Protein AF-A0A2D4JSX3-F1 (afdb_monomer_lite)

Organism: NCBI:txid1970185

Radius of gyration: 18.92 Å; chains: 1; bounding box: 45×45×46 Å

pLDDT: mean 87.55, std 13.06, range [28.06, 98.62]

Sequence (183 aa):
ILLFSFIPVNLNFLFSYWALQRSNTEGARAL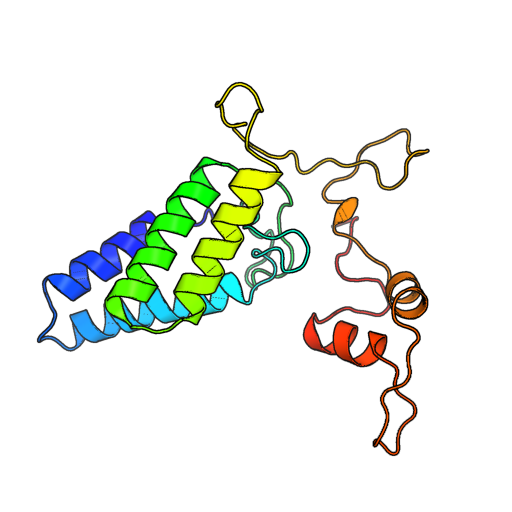QMALHTLKMMAYGGIHDHIAQGFHRYSTDQRWHVPHFEKMLYDQGQLAVVYAKAFQISGDEFFADTAADILLYVSRDLSDNSGGFYSAEDADSYATVQSEKKQEGAFCVWTAEEIRQLLPDPIEGIKEKKIVADVFMHHYGMKEDGNVNPMK

Foldseek 3Di:
DPFPFDDLVQLVVLQVQLVVQVVDPSSVVSLVVSLVVLVQQCLACQADPPLFDGARGAPDPSNQHGQRKHFPVSLVSQLVSLVVNCVVPVDCVSVVNSVRSVVNQVPPQADPVGDGHGIDHQWDALDPPRPGTAGNSVPKDALVVLCVVFVDFDPPDPDTDTPSVVVCVSSVADNRTSDDSPD

InterPro domains:
  IPR008928 Six-hairpin glycosidase superfamily [SSF48208] (12-124)
  IPR024705 Spermatogenesis-associated protein 20 [PTHR42899] (8-182)

Secondary structure (DSSP, 8-state):
-------HHHHHHHHHHHHHSTTSHHHHHHHHHHHHHHHHHHHSTTB-TTT-SB-SEESSTTS-SEE--EEHHHHHHHHHHHHHHHHHH--HHHHHHHHHHHHHHHHHSB-TTS-B-SEE-SEE-SSTT-SS-EETGGG---HHHHHHH---B-TT-SS--BHHHHHHHHTT-BTTBSS-TT-

Structure (mmCIF, N/CA/C/O backbone):
data_AF-A0A2D4JSX3-F1
#
_entry.id   AF-A0A2D4JSX3-F1
#
loop_
_atom_site.group_PDB
_atom_site.id
_atom_site.type_symbol
_atom_site.label_atom_id
_atom_site.label_alt_id
_atom_site.label_comp_id
_atom_site.label_asym_id
_atom_site.label_entity_id
_atom_site.label_seq_id
_atom_site.pdbx_PDB_ins_code
_atom_site.Cartn_x
_atom_site.Cartn_y
_atom_site.Cartn_z
_atom_site.occupancy
_atom_site.B_iso_or_equiv
_atom_site.auth_seq_id
_atom_site.auth_comp_id
_atom_site.auth_asym_id
_atom_site.auth_atom_id
_atom_site.pdbx_PDB_model_num
ATOM 1 N N . ILE A 1 1 ? 12.111 18.569 8.441 1.00 34.69 1 ILE A N 1
ATOM 2 C CA . ILE A 1 1 ? 11.243 17.371 8.425 1.00 34.69 1 ILE A CA 1
ATOM 3 C C . ILE A 1 1 ? 11.330 16.816 7.012 1.00 34.69 1 ILE A C 1
ATOM 5 O O . ILE A 1 1 ? 10.846 17.460 6.092 1.00 34.69 1 ILE A O 1
ATOM 9 N N . LEU A 1 2 ? 12.097 15.742 6.809 1.00 28.06 2 LEU A N 1
ATOM 10 C CA . LEU A 1 2 ? 12.156 15.054 5.516 1.00 28.06 2 LEU A CA 1
ATOM 11 C C . LEU A 1 2 ? 10.850 14.271 5.381 1.00 28.06 2 LEU A C 1
ATOM 13 O O . LEU A 1 2 ? 10.739 13.160 5.886 1.00 28.06 2 LEU A O 1
ATOM 17 N N . LEU A 1 3 ? 9.846 14.912 4.786 1.00 38.94 3 LEU A N 1
ATOM 18 C CA . LEU A 1 3 ? 8.607 14.271 4.369 1.00 38.94 3 LEU A CA 1
ATOM 19 C C . LEU A 1 3 ? 8.987 13.260 3.284 1.00 38.94 3 LEU A C 1
ATOM 21 O O . LEU A 1 3 ? 9.382 13.655 2.186 1.00 38.94 3 LEU A O 1
ATOM 25 N N . PHE A 1 4 ? 8.946 11.966 3.602 1.00 48.31 4 PHE A N 1
ATOM 26 C CA . PHE A 1 4 ? 9.112 10.901 2.615 1.00 48.31 4 PHE A CA 1
ATOM 27 C C . PHE A 1 4 ? 7.860 10.861 1.736 1.00 48.31 4 PHE A C 1
ATOM 29 O O . PHE A 1 4 ? 6.995 10.009 1.896 1.00 48.31 4 PHE A O 1
ATOM 36 N N . SER A 1 5 ? 7.751 11.826 0.824 1.00 52.50 5 SER A N 1
ATOM 37 C CA . SER A 1 5 ? 6.826 11.740 -0.296 1.00 52.50 5 SER A CA 1
ATOM 38 C C . SER A 1 5 ? 7.252 10.534 -1.124 1.00 52.50 5 SER A C 1
ATOM 40 O O . SER A 1 5 ? 8.411 10.431 -1.544 1.00 52.50 5 SER A O 1
ATOM 42 N N . PHE A 1 6 ? 6.334 9.586 -1.301 1.00 62.00 6 PHE A N 1
ATOM 43 C CA . PHE A 1 6 ? 6.519 8.492 -2.239 1.00 62.00 6 PHE A CA 1
ATOM 44 C C . PHE A 1 6 ? 6.848 9.103 -3.583 1.00 62.00 6 PHE A C 1
ATOM 46 O O . PHE A 1 6 ? 6.112 9.953 -4.076 1.00 62.00 6 PHE A O 1
ATOM 53 N N . ILE A 1 7 ? 7.952 8.683 -4.193 1.00 70.56 7 ILE A N 1
ATOM 54 C CA . ILE A 1 7 ? 8.251 9.131 -5.546 1.00 70.56 7 ILE A CA 1
ATOM 55 C C . ILE A 1 7 ? 8.112 7.928 -6.476 1.00 70.56 7 ILE A C 1
ATOM 57 O O . ILE A 1 7 ? 9.120 7.308 -6.829 1.00 70.56 7 ILE A O 1
ATOM 61 N N . PRO A 1 8 ? 6.873 7.585 -6.903 1.00 84.81 8 PRO A N 1
ATOM 62 C CA . PRO A 1 8 ? 6.615 6.639 -7.988 1.00 84.81 8 PRO A CA 1
ATOM 63 C C . PRO A 1 8 ? 7.507 6.872 -9.215 1.00 84.81 8 PRO A C 1
ATOM 65 O O . PRO A 1 8 ? 7.804 5.934 -9.954 1.00 84.81 8 PRO A O 1
ATOM 68 N N . VAL A 1 9 ? 7.993 8.104 -9.424 1.00 88.75 9 VAL A N 1
ATOM 69 C CA . VAL A 1 9 ? 8.974 8.433 -10.468 1.00 88.75 9 VAL A CA 1
ATOM 70 C C . VAL A 1 9 ? 10.272 7.629 -10.343 1.00 88.75 9 VAL A C 1
ATOM 72 O O . VAL A 1 9 ? 10.785 7.155 -11.352 1.00 88.75 9 VAL A O 1
ATOM 75 N N . ASN A 1 10 ? 10.777 7.404 -9.126 1.00 91.81 10 ASN A N 1
ATOM 76 C CA . ASN A 1 10 ? 12.029 6.684 -8.896 1.00 91.81 10 ASN A CA 1
ATOM 77 C C . ASN A 1 10 ? 11.848 5.196 -9.200 1.00 91.81 10 ASN A C 1
ATOM 79 O O . ASN A 1 10 ? 12.713 4.575 -9.810 1.00 91.81 10 ASN A O 1
ATOM 83 N N . LEU A 1 11 ? 10.694 4.630 -8.841 1.00 94.25 11 LEU A N 1
ATOM 84 C CA . LEU A 1 11 ? 10.359 3.237 -9.146 1.00 94.25 11 LEU A CA 1
ATOM 85 C C . LEU A 1 11 ? 10.161 3.035 -10.656 1.00 94.25 11 LEU A C 1
ATOM 87 O O . LEU A 1 11 ? 10.701 2.094 -11.235 1.00 94.25 11 LEU A O 1
ATOM 91 N N . ASN A 1 12 ? 9.483 3.973 -11.325 1.00 94.00 12 ASN A N 1
ATOM 92 C CA . ASN A 1 12 ? 9.387 3.991 -12.787 1.00 94.00 12 ASN A CA 1
ATOM 93 C C . ASN A 1 12 ? 10.757 4.116 -13.465 1.00 94.00 12 ASN A C 1
ATOM 95 O O . ASN A 1 12 ? 10.990 3.476 -14.495 1.00 94.00 12 ASN A O 1
ATOM 99 N N . PHE A 1 13 ? 11.662 4.920 -12.901 1.00 95.06 13 PHE A N 1
ATOM 100 C CA . PHE A 1 13 ? 13.036 5.020 -13.377 1.00 95.06 13 PHE A CA 1
ATOM 101 C C . PHE A 1 13 ? 13.753 3.673 -13.256 1.00 95.06 13 PHE A C 1
ATOM 103 O O . PHE A 1 13 ? 14.340 3.224 -14.236 1.00 95.06 13 PHE A O 1
ATOM 110 N N . LEU A 1 14 ? 13.652 2.986 -12.114 1.00 96.25 14 LEU A N 1
ATOM 111 C CA . LEU A 1 14 ? 14.262 1.666 -11.922 1.00 96.25 14 LEU A CA 1
ATOM 112 C C . LEU A 1 14 ? 13.711 0.622 -12.903 1.00 96.25 14 LEU A C 1
ATOM 114 O O . LEU A 1 14 ? 14.492 -0.133 -13.483 1.00 96.25 14 LEU A O 1
ATOM 118 N N . PHE A 1 15 ? 12.399 0.612 -13.162 1.00 96.88 15 PHE A N 1
ATOM 119 C CA . PHE A 1 15 ? 11.812 -0.265 -14.181 1.00 96.88 15 PHE A CA 1
ATOM 120 C C . PHE A 1 15 ? 12.299 0.068 -15.595 1.00 96.88 15 PHE A C 1
ATOM 122 O O . PHE A 1 15 ? 12.638 -0.836 -16.358 1.00 96.88 15 PHE A O 1
ATOM 129 N N . SER A 1 16 ? 12.388 1.354 -15.939 1.00 96.25 16 SER A N 1
ATOM 130 C CA . SER A 1 16 ? 12.929 1.798 -17.232 1.00 96.25 16 SER A CA 1
ATOM 131 C C . SER A 1 16 ? 14.403 1.417 -17.387 1.00 96.25 16 SER A C 1
ATOM 133 O O . SER A 1 16 ? 14.812 0.907 -18.428 1.00 96.25 16 SER A O 1
ATOM 135 N N . TYR A 1 17 ? 15.198 1.608 -16.333 1.00 96.94 17 TYR A N 1
ATOM 136 C CA . TYR A 1 17 ? 16.610 1.248 -16.304 1.00 96.94 17 TYR A CA 1
ATOM 137 C C . TYR A 1 17 ? 16.804 -0.262 -16.471 1.00 96.94 17 TYR A C 1
ATOM 139 O O . TYR A 1 17 ? 17.588 -0.685 -17.319 1.00 96.94 17 TYR A O 1
ATOM 147 N N . TRP A 1 18 ? 16.037 -1.079 -15.740 1.00 97.31 18 TRP A N 1
ATOM 148 C CA . TRP A 1 18 ? 16.026 -2.530 -15.927 1.00 97.31 18 TRP A CA 1
ATOM 149 C C . TRP A 1 18 ? 15.682 -2.915 -17.369 1.00 97.31 18 TRP A C 1
ATOM 151 O O . TRP A 1 18 ? 16.374 -3.747 -17.952 1.00 97.31 18 TRP A O 1
ATOM 161 N N . ALA A 1 19 ? 14.659 -2.298 -17.968 1.00 95.94 19 ALA A N 1
ATOM 162 C CA . ALA A 1 19 ? 14.241 -2.610 -19.333 1.00 95.94 19 ALA A CA 1
ATOM 163 C C . ALA A 1 19 ? 15.349 -2.342 -20.369 1.00 95.94 19 ALA A C 1
ATOM 165 O O . ALA A 1 19 ? 15.464 -3.094 -21.338 1.00 95.94 19 ALA A O 1
ATOM 166 N N . LEU A 1 20 ? 16.184 -1.320 -20.143 1.00 97.06 20 LEU A N 1
ATOM 167 C CA . LEU A 1 20 ? 17.341 -0.993 -20.985 1.00 97.06 20 LEU A CA 1
ATOM 168 C C . LEU A 1 20 ? 18.579 -1.855 -20.686 1.00 97.06 20 LEU A C 1
ATOM 170 O O . LEU A 1 20 ? 19.405 -2.053 -21.570 1.00 97.06 20 LEU A O 1
ATOM 174 N N . GLN A 1 21 ? 18.719 -2.365 -19.459 1.00 95.94 21 GLN A N 1
ATOM 175 C CA . GLN A 1 21 ? 19.911 -3.077 -18.974 1.00 95.94 21 GLN A CA 1
ATOM 176 C C . GLN A 1 21 ? 19.629 -4.545 -18.615 1.00 95.94 21 GLN A C 1
ATOM 178 O O . GLN A 1 21 ? 20.274 -5.106 -17.730 1.00 95.94 21 GLN A O 1
ATOM 183 N N . ARG A 1 22 ? 18.671 -5.193 -19.294 1.00 91.56 22 ARG A N 1
ATOM 184 C CA . ARG A 1 22 ? 18.167 -6.536 -18.932 1.00 91.56 22 ARG A CA 1
ATOM 185 C C . ARG A 1 22 ? 19.237 -7.623 -18.809 1.00 91.56 22 ARG A C 1
ATOM 187 O O . ARG A 1 22 ? 19.060 -8.546 -18.023 1.00 91.56 22 ARG A O 1
ATOM 194 N N . SER A 1 23 ? 20.315 -7.536 -19.585 1.00 91.94 23 SER A N 1
ATOM 195 C CA . SER A 1 23 ? 21.400 -8.526 -19.600 1.00 91.94 23 SER A CA 1
ATOM 196 C C . SER A 1 23 ? 22.511 -8.251 -18.581 1.00 91.94 23 SER A C 1
ATOM 198 O O . SER A 1 23 ? 23.470 -9.015 -18.515 1.00 91.94 23 SER A O 1
ATOM 200 N N . ASN A 1 24 ? 22.422 -7.158 -17.816 1.00 94.31 24 ASN A N 1
ATOM 201 C CA . ASN A 1 24 ? 23.418 -6.751 -16.828 1.00 94.31 24 ASN A CA 1
ATOM 202 C C . ASN A 1 24 ? 22.906 -7.017 -15.400 1.00 94.31 24 ASN A C 1
ATOM 204 O O . ASN A 1 24 ? 21.722 -6.845 -15.100 1.00 94.31 24 ASN A O 1
ATOM 208 N N . THR A 1 25 ? 23.819 -7.382 -14.499 1.00 95.88 25 THR A N 1
ATOM 209 C CA . THR A 1 25 ? 23.567 -7.526 -13.061 1.00 95.88 25 THR A CA 1
ATOM 210 C C . THR A 1 25 ? 22.982 -6.259 -12.443 1.00 95.88 25 THR A C 1
ATOM 212 O O . THR A 1 25 ? 22.104 -6.354 -11.588 1.00 95.88 25 THR A O 1
ATOM 215 N N . GLU A 1 26 ? 23.387 -5.075 -12.910 1.00 96.25 26 GLU A N 1
ATOM 216 C CA . GLU A 1 26 ? 22.832 -3.804 -12.422 1.00 96.25 26 GLU A CA 1
ATOM 217 C C . GLU A 1 26 ? 21.356 -3.625 -12.802 1.00 96.25 26 GLU A C 1
ATOM 219 O O . GLU A 1 26 ? 20.558 -3.156 -11.992 1.00 96.25 26 GLU A O 1
ATOM 224 N N . GLY A 1 27 ? 20.959 -4.058 -14.004 1.00 97.12 27 GLY A N 1
ATOM 225 C CA . GLY A 1 27 ? 19.555 -4.054 -14.412 1.00 97.12 27 GLY A CA 1
ATOM 226 C C . GLY A 1 27 ? 18.720 -4.985 -13.534 1.00 97.12 27 GLY A C 1
ATOM 227 O O . GLY A 1 27 ? 17.671 -4.585 -13.027 1.00 97.12 27 GLY A O 1
ATOM 228 N N . ALA A 1 28 ? 19.204 -6.208 -13.293 1.00 96.44 28 ALA A N 1
ATOM 229 C CA . ALA A 1 28 ? 18.545 -7.161 -12.398 1.00 96.44 28 ALA A CA 1
ATOM 230 C C . ALA A 1 28 ? 18.407 -6.615 -10.964 1.00 96.44 28 ALA A C 1
ATOM 232 O O . ALA A 1 28 ? 17.347 -6.746 -10.348 1.00 96.44 28 ALA A O 1
ATOM 233 N N . ARG A 1 29 ? 19.444 -5.938 -10.456 1.00 97.38 29 ARG A N 1
ATOM 234 C CA . ARG A 1 29 ? 19.423 -5.284 -9.142 1.00 97.38 29 ARG A CA 1
ATOM 235 C C . ARG A 1 29 ? 18.391 -4.158 -9.075 1.00 97.38 29 ARG A C 1
ATOM 237 O O . ARG A 1 29 ? 17.651 -4.083 -8.098 1.00 97.38 29 ARG A O 1
ATOM 244 N N . ALA A 1 30 ? 18.295 -3.321 -10.108 1.00 97.12 30 ALA A N 1
ATOM 245 C CA . ALA A 1 30 ? 17.301 -2.250 -10.171 1.00 97.12 30 ALA A CA 1
ATOM 246 C C . ALA A 1 30 ? 15.864 -2.792 -10.116 1.00 97.12 30 ALA A C 1
ATOM 248 O O . ALA A 1 30 ? 15.035 -2.260 -9.376 1.00 97.12 30 ALA A O 1
ATOM 249 N N . LEU A 1 31 ? 15.585 -3.887 -10.836 1.00 97.38 31 LEU A N 1
ATOM 250 C CA . LEU A 1 31 ? 14.287 -4.557 -10.763 1.00 97.38 31 LEU A CA 1
ATOM 251 C C . LEU A 1 31 ? 14.001 -5.074 -9.351 1.00 97.38 31 LEU A C 1
ATOM 253 O O . LEU A 1 31 ? 12.930 -4.811 -8.808 1.00 97.38 31 LEU A O 1
ATOM 257 N N . GLN A 1 32 ? 14.960 -5.778 -8.744 1.00 97.56 32 GLN A N 1
ATOM 258 C CA . GLN A 1 32 ? 14.809 -6.306 -7.390 1.00 97.56 32 GLN A CA 1
ATOM 259 C C . GLN A 1 32 ? 14.514 -5.185 -6.384 1.00 97.56 32 GLN A C 1
ATOM 261 O O . GLN A 1 32 ? 13.614 -5.330 -5.561 1.00 97.56 32 GLN A O 1
ATOM 266 N N . MET A 1 33 ? 15.239 -4.065 -6.468 1.00 96.56 33 MET A N 1
ATOM 267 C CA . MET A 1 33 ? 15.015 -2.900 -5.612 1.00 96.56 33 MET A CA 1
ATOM 268 C C . MET A 1 33 ? 13.588 -2.369 -5.767 1.00 96.56 33 MET A C 1
ATOM 270 O O . MET A 1 33 ? 12.897 -2.210 -4.767 1.00 96.56 33 MET A O 1
ATOM 274 N N . ALA A 1 34 ? 13.123 -2.160 -7.002 1.00 96.69 34 ALA A N 1
ATOM 275 C CA . ALA A 1 34 ? 11.784 -1.637 -7.253 1.00 96.69 34 ALA A CA 1
ATOM 276 C C . ALA A 1 34 ? 10.678 -2.569 -6.728 1.00 96.69 34 ALA A C 1
ATOM 278 O O . ALA A 1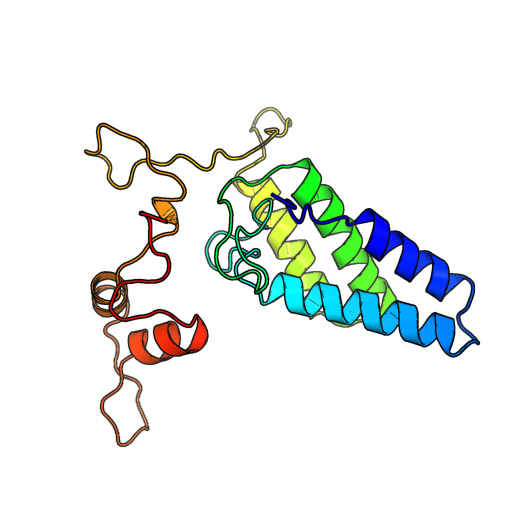 34 ? 9.785 -2.120 -6.011 1.00 96.69 34 ALA A O 1
ATOM 279 N N . LEU A 1 35 ? 10.760 -3.870 -7.032 1.00 97.56 35 LEU A N 1
ATOM 280 C CA . LEU A 1 35 ? 9.770 -4.855 -6.585 1.00 97.56 35 LEU A CA 1
ATOM 281 C C . LEU A 1 35 ? 9.773 -5.018 -5.061 1.00 97.56 35 LEU A C 1
ATOM 283 O O . LEU A 1 35 ? 8.710 -5.089 -4.447 1.00 97.56 35 LEU A O 1
ATOM 287 N N . HIS A 1 36 ? 10.955 -5.059 -4.441 1.00 96.31 36 HIS A N 1
ATOM 288 C CA . HIS A 1 36 ? 11.072 -5.158 -2.990 1.00 96.31 36 HIS A CA 1
ATOM 289 C C . HIS A 1 36 ? 10.483 -3.926 -2.302 1.00 96.31 36 HIS A C 1
ATOM 291 O O . HIS A 1 36 ? 9.681 -4.073 -1.385 1.00 96.31 36 HIS A O 1
ATOM 297 N N . THR A 1 37 ? 10.823 -2.722 -2.770 1.00 94.75 37 THR A N 1
ATOM 298 C CA . THR A 1 37 ? 10.277 -1.482 -2.213 1.00 94.75 37 THR A CA 1
ATOM 299 C C . THR A 1 37 ? 8.756 -1.441 -2.322 1.00 94.75 37 THR A C 1
ATOM 301 O O . THR A 1 37 ? 8.112 -1.134 -1.326 1.00 94.75 37 THR A O 1
ATOM 304 N N . LEU A 1 38 ? 8.173 -1.822 -3.464 1.00 95.75 38 LEU A N 1
ATOM 305 C CA . LEU A 1 38 ? 6.714 -1.892 -3.613 1.00 95.75 38 LEU A CA 1
ATOM 306 C C . LEU A 1 38 ? 6.072 -2.878 -2.634 1.00 95.75 38 LEU A C 1
ATOM 308 O O . LEU A 1 38 ? 5.103 -2.529 -1.973 1.00 95.75 38 LEU A O 1
ATOM 312 N N . LYS A 1 39 ? 6.641 -4.077 -2.460 1.00 96.00 39 LYS A N 1
ATOM 313 C CA . LYS A 1 39 ? 6.134 -5.028 -1.457 1.00 96.00 39 LYS A CA 1
ATOM 314 C C . LYS A 1 39 ? 6.179 -4.447 -0.048 1.00 96.00 39 LYS A C 1
ATOM 316 O O . LYS A 1 39 ? 5.192 -4.510 0.672 1.00 96.00 39 LYS A O 1
ATOM 321 N N . MET A 1 40 ? 7.303 -3.844 0.335 1.00 91.88 40 MET A N 1
ATOM 322 C CA . MET A 1 40 ? 7.441 -3.257 1.670 1.00 91.88 40 MET A CA 1
ATOM 323 C C . MET A 1 40 ? 6.527 -2.049 1.881 1.00 91.88 40 MET A C 1
ATOM 325 O O . MET A 1 40 ? 6.074 -1.829 2.998 1.00 91.88 40 MET A O 1
ATOM 329 N N . MET A 1 41 ? 6.230 -1.291 0.824 1.00 91.19 41 MET A N 1
ATOM 330 C CA . MET A 1 41 ? 5.245 -0.214 0.870 1.00 91.19 41 MET A CA 1
ATOM 331 C C . MET A 1 41 ? 3.833 -0.757 1.109 1.00 91.19 41 MET A C 1
ATOM 333 O O . MET A 1 41 ? 3.164 -0.296 2.025 1.00 91.19 41 MET A O 1
ATOM 337 N N . ALA A 1 42 ? 3.403 -1.752 0.329 1.00 93.19 42 ALA A N 1
ATOM 338 C CA . ALA A 1 42 ? 2.086 -2.376 0.465 1.00 93.19 42 ALA A CA 1
ATOM 339 C C . ALA A 1 42 ? 1.894 -3.112 1.803 1.00 93.19 42 ALA A C 1
ATOM 341 O O . ALA A 1 42 ? 0.783 -3.167 2.314 1.00 93.19 42 ALA A O 1
ATOM 342 N N . TYR A 1 43 ? 2.961 -3.653 2.400 1.00 89.75 43 TYR A N 1
ATOM 343 C CA . TYR A 1 43 ? 2.908 -4.252 3.741 1.00 89.75 43 TYR A CA 1
ATOM 344 C C . TYR A 1 43 ? 3.011 -3.233 4.886 1.00 89.75 43 TYR A C 1
ATOM 346 O O . TYR A 1 43 ? 2.754 -3.585 6.035 1.00 89.75 43 TYR A O 1
ATOM 354 N N . GLY A 1 44 ? 3.423 -1.996 4.605 1.00 84.94 44 GLY A N 1
ATOM 355 C CA . GLY A 1 44 ? 3.575 -0.946 5.611 1.00 84.94 44 GLY A CA 1
ATOM 356 C C . GLY A 1 44 ? 2.242 -0.324 6.030 1.00 84.94 44 GLY A C 1
ATOM 357 O O . GLY A 1 44 ? 1.215 -0.533 5.391 1.00 84.94 44 GLY A O 1
ATOM 358 N N . GLY A 1 45 ? 2.271 0.504 7.076 1.00 81.25 45 GLY A N 1
ATOM 359 C CA . GLY A 1 45 ? 1.111 1.266 7.570 1.00 81.25 45 GLY A CA 1
ATOM 360 C C . GLY A 1 45 ? 0.723 2.460 6.693 1.00 81.25 45 GLY A C 1
ATOM 361 O O . GLY A 1 45 ? -0.217 3.181 6.995 1.00 81.25 45 GLY A O 1
ATOM 362 N N . ILE A 1 46 ? 1.451 2.685 5.601 1.00 85.81 46 ILE A N 1
ATOM 363 C CA . ILE A 1 46 ? 1.102 3.672 4.573 1.00 85.81 46 ILE A CA 1
ATOM 364 C C . ILE A 1 46 ? 0.022 3.144 3.629 1.00 85.81 46 ILE A C 1
ATOM 366 O O . ILE A 1 46 ? -0.650 3.943 2.991 1.00 85.81 46 ILE A O 1
ATOM 370 N N . HIS A 1 47 ? -0.111 1.822 3.520 1.00 91.44 47 HIS A N 1
ATOM 371 C CA . HIS A 1 47 ? -1.211 1.169 2.837 1.00 91.44 47 HIS A CA 1
ATOM 372 C C . HIS A 1 47 ? -2.314 0.968 3.866 1.00 91.44 47 HIS A C 1
ATOM 374 O O . HIS A 1 47 ? -2.078 0.404 4.936 1.00 91.44 47 HIS A O 1
ATOM 380 N N . ASP A 1 48 ? -3.503 1.461 3.565 1.00 91.06 48 ASP A N 1
ATOM 381 C CA . ASP A 1 48 ? -4.649 1.283 4.432 1.00 91.06 48 ASP A CA 1
ATOM 382 C C . ASP A 1 48 ? -5.242 -0.107 4.195 1.00 91.06 48 ASP A C 1
ATOM 384 O O . ASP A 1 48 ? -5.996 -0.335 3.256 1.00 91.06 48 ASP A O 1
ATOM 388 N N . HIS A 1 49 ? -4.895 -1.059 5.057 1.00 88.69 49 HIS A N 1
ATOM 389 C CA . HIS A 1 49 ? -5.321 -2.456 4.918 1.00 88.69 49 HIS A CA 1
ATOM 390 C C . HIS A 1 49 ? -6.821 -2.673 5.164 1.00 88.69 49 HIS A C 1
ATOM 392 O O . HIS A 1 49 ? -7.310 -3.778 4.937 1.00 88.69 49 HIS A O 1
ATOM 398 N N . ILE A 1 50 ? -7.541 -1.660 5.660 1.00 87.94 50 ILE A N 1
ATOM 399 C CA . ILE A 1 50 ? -8.969 -1.755 5.983 1.00 87.94 50 ILE A CA 1
ATOM 400 C C . ILE A 1 50 ? -9.793 -0.983 4.955 1.00 87.94 50 ILE A C 1
ATOM 402 O O . ILE A 1 50 ? -10.674 -1.559 4.316 1.00 87.94 50 ILE A O 1
ATOM 406 N N . ALA A 1 51 ? -9.515 0.311 4.791 1.00 89.50 51 ALA A N 1
ATOM 407 C CA . ALA A 1 51 ? -10.246 1.178 3.874 1.00 89.50 51 ALA A CA 1
ATOM 408 C C . ALA A 1 51 ? -9.539 1.370 2.525 1.00 89.50 51 ALA A C 1
ATOM 410 O O . ALA A 1 51 ? -10.060 2.095 1.682 1.00 89.50 51 ALA A O 1
ATOM 411 N N . GLN A 1 52 ? -8.443 0.657 2.261 1.00 94.88 52 GLN A N 1
ATOM 412 C CA . GLN A 1 52 ? -7.776 0.579 0.957 1.00 94.88 52 GLN A CA 1
ATOM 413 C C . GLN A 1 52 ? -7.079 1.877 0.533 1.00 94.88 52 GLN A C 1
ATOM 415 O O . GLN A 1 52 ? -7.327 2.975 1.047 1.00 94.88 52 GLN A O 1
ATOM 420 N N . GLY A 1 53 ? -6.184 1.759 -0.443 1.00 94.62 53 GLY A N 1
ATOM 421 C CA . GLY A 1 53 ? -5.393 2.878 -0.934 1.00 94.62 53 GLY A CA 1
ATOM 422 C C . GLY A 1 53 ? -4.240 3.279 -0.009 1.00 94.62 53 GLY A C 1
ATOM 423 O O . GLY A 1 53 ? -3.953 2.623 0.988 1.00 94.62 53 GLY A O 1
ATOM 424 N N . PHE A 1 54 ? -3.522 4.346 -0.371 1.00 93.38 54 PHE A N 1
ATOM 425 C CA . PHE A 1 54 ? -2.296 4.749 0.311 1.00 93.38 54 PHE A CA 1
ATOM 426 C C . PHE A 1 54 ? -2.422 6.148 0.909 1.00 93.38 54 PHE A C 1
ATOM 428 O O . PHE A 1 54 ? -2.875 7.094 0.265 1.00 93.38 54 PHE A O 1
ATOM 435 N N . HIS A 1 55 ? -1.954 6.275 2.144 1.00 90.50 55 HIS A N 1
ATOM 436 C CA . HIS A 1 55 ? -1.719 7.549 2.801 1.00 90.50 55 HIS A CA 1
ATOM 437 C C . HIS A 1 55 ? -0.515 8.267 2.187 1.00 90.50 55 HIS A C 1
ATOM 439 O O . HIS A 1 55 ? 0.411 7.645 1.662 1.00 90.50 55 HIS A O 1
ATOM 445 N N . ARG A 1 56 ? -0.508 9.598 2.276 1.00 82.25 56 ARG A N 1
ATOM 446 C CA . ARG A 1 56 ? 0.427 10.465 1.545 1.00 82.25 56 ARG A CA 1
ATOM 447 C C . ARG A 1 56 ? 1.895 10.278 1.929 1.00 82.25 56 ARG A C 1
ATOM 449 O O . ARG A 1 56 ? 2.781 10.374 1.081 1.00 82.25 56 ARG A O 1
ATOM 456 N N . TYR A 1 57 ? 2.170 10.076 3.212 1.00 74.38 57 TYR A N 1
ATOM 457 C CA . TYR A 1 57 ? 3.507 9.808 3.742 1.00 74.38 57 TYR A CA 1
ATOM 458 C C . TYR A 1 57 ? 3.397 9.193 5.135 1.00 74.38 57 TYR A C 1
ATOM 460 O O . TYR A 1 57 ? 2.333 9.207 5.747 1.00 74.38 57 TYR A O 1
ATOM 468 N N . SER A 1 58 ? 4.506 8.672 5.655 1.00 69.62 58 SER A N 1
ATOM 469 C CA . SER A 1 58 ? 4.611 8.300 7.065 1.00 69.62 58 SER A CA 1
ATOM 470 C C . SER A 1 58 ? 5.408 9.332 7.846 1.00 69.62 58 SER A C 1
ATOM 472 O O . SER A 1 58 ? 6.373 9.910 7.336 1.00 69.62 58 SER A O 1
ATOM 474 N N . THR A 1 59 ? 5.003 9.551 9.092 1.00 68.31 59 THR A N 1
ATOM 475 C CA . THR A 1 59 ? 5.708 10.403 10.050 1.00 68.31 59 THR A CA 1
ATOM 476 C C . THR A 1 59 ? 6.935 9.704 10.651 1.00 68.31 59 THR A C 1
ATOM 478 O O . THR A 1 59 ? 7.772 10.366 11.270 1.00 68.31 59 THR A O 1
ATOM 481 N N . ASP A 1 60 ? 7.109 8.394 10.414 1.00 66.88 60 ASP A N 1
ATOM 482 C CA . ASP A 1 60 ? 8.253 7.611 10.874 1.00 66.88 60 ASP A CA 1
ATOM 483 C C . ASP A 1 60 ? 9.008 6.872 9.749 1.00 66.88 60 ASP A C 1
ATOM 485 O O . ASP A 1 60 ? 8.555 6.707 8.617 1.00 66.88 60 ASP A O 1
ATOM 489 N N . GLN A 1 61 ? 10.228 6.430 10.073 1.00 61.16 61 GLN A N 1
ATOM 490 C CA . GLN A 1 61 ? 11.128 5.748 9.133 1.00 61.16 61 GLN A CA 1
ATOM 491 C C . GLN A 1 61 ? 10.751 4.284 8.863 1.00 61.16 61 GLN A C 1
ATOM 493 O O . GLN A 1 61 ? 11.343 3.657 7.988 1.00 61.16 61 GLN A O 1
ATOM 498 N N . ARG A 1 62 ? 9.830 3.716 9.647 1.00 63.53 62 ARG A N 1
ATOM 499 C CA . ARG A 1 62 ? 9.351 2.335 9.515 1.00 63.53 62 ARG A CA 1
ATOM 500 C C . ARG A 1 62 ? 8.060 2.252 8.703 1.00 63.53 62 ARG A C 1
ATOM 502 O O . ARG A 1 62 ? 7.557 1.148 8.522 1.00 63.53 62 ARG A O 1
ATOM 509 N N . TRP A 1 63 ? 7.547 3.390 8.231 1.00 60.66 63 TRP A N 1
ATOM 510 C CA . TRP A 1 63 ? 6.260 3.505 7.554 1.00 60.66 63 TRP A CA 1
ATOM 511 C C . TRP A 1 63 ? 5.098 2.984 8.397 1.00 60.66 63 TRP A C 1
ATOM 513 O O . TRP A 1 63 ? 4.160 2.409 7.853 1.00 60.66 63 TRP A O 1
ATOM 523 N N . HIS A 1 64 ? 5.185 3.128 9.721 1.00 63.31 64 HIS A N 1
ATOM 524 C CA . HIS A 1 64 ? 4.198 2.564 10.637 1.00 63.31 64 HIS A CA 1
ATOM 525 C C . HIS A 1 64 ? 3.067 3.551 10.934 1.00 63.31 64 HIS A C 1
ATOM 527 O O . HIS A 1 64 ? 1.907 3.165 10.859 1.00 63.31 64 HIS A O 1
ATOM 533 N N . VAL A 1 65 ? 3.386 4.818 11.211 1.00 69.25 65 VAL A N 1
ATOM 534 C CA . VAL A 1 65 ? 2.382 5.866 11.438 1.00 69.25 65 VAL A CA 1
ATOM 535 C C . VAL A 1 65 ? 2.224 6.720 10.175 1.00 69.25 65 VAL A C 1
ATOM 537 O O . VAL A 1 65 ? 3.157 7.453 9.825 1.00 69.25 65 VAL A O 1
ATOM 540 N N . PRO A 1 66 ? 1.106 6.624 9.439 1.00 72.44 66 PRO A N 1
ATOM 541 C CA . PRO A 1 66 ? 0.843 7.490 8.297 1.00 72.44 66 PRO A CA 1
ATOM 542 C C . PRO A 1 66 ? 0.399 8.892 8.738 1.00 72.44 66 PRO A C 1
ATOM 544 O O . PRO A 1 66 ? -0.150 9.075 9.819 1.00 72.44 66 PRO A O 1
ATOM 547 N N . HIS A 1 67 ? 0.602 9.878 7.867 1.00 74.50 67 HIS A N 1
ATOM 548 C CA . HIS A 1 67 ? -0.228 11.079 7.841 1.00 74.50 67 HIS A CA 1
ATOM 549 C C . HIS A 1 67 ? -1.473 10.741 7.024 1.00 74.50 67 HIS A C 1
ATOM 551 O O . HIS A 1 67 ? -1.352 10.428 5.839 1.00 74.50 67 HIS A O 1
ATOM 557 N N . PHE A 1 68 ? -2.645 10.756 7.657 1.00 82.00 68 PHE A N 1
ATOM 558 C CA . PHE A 1 68 ? -3.817 10.021 7.164 1.00 82.00 68 PHE A CA 1
ATOM 559 C C . PHE A 1 68 ? -4.456 10.579 5.883 1.00 82.00 68 PHE A C 1
ATOM 561 O O . PHE A 1 68 ? -5.266 9.888 5.272 1.00 82.00 68 PHE A O 1
ATOM 568 N N . GLU A 1 69 ? -4.038 11.763 5.427 1.00 85.12 69 GLU A N 1
ATOM 569 C CA . GLU A 1 69 ? -4.418 12.339 4.129 1.00 85.12 69 GLU A CA 1
ATOM 570 C C . GLU A 1 69 ? -4.114 11.369 2.973 1.00 85.12 69 GLU A C 1
ATOM 572 O O . GLU A 1 69 ? -3.019 10.798 2.896 1.00 85.12 69 GLU A O 1
ATOM 577 N N . LYS A 1 70 ? -5.053 11.232 2.033 1.00 91.38 70 LYS A N 1
ATOM 578 C CA . LYS A 1 70 ? -4.880 10.444 0.802 1.00 91.38 70 LYS A CA 1
ATOM 579 C C . LYS A 1 70 ? -5.096 11.342 -0.411 1.00 91.38 70 LYS A C 1
ATOM 581 O O . LYS A 1 70 ? -6.133 11.981 -0.546 1.00 91.38 70 LYS A O 1
ATOM 586 N N . MET A 1 71 ? -4.121 11.398 -1.316 1.00 93.00 71 MET A N 1
ATOM 587 C CA . MET A 1 71 ? -4.157 12.304 -2.472 1.00 93.00 71 MET A CA 1
ATOM 588 C C . MET A 1 71 ? -4.411 11.537 -3.768 1.00 93.00 71 MET A C 1
ATOM 590 O O . MET A 1 71 ? -3.724 10.555 -4.055 1.00 93.00 71 MET A O 1
ATOM 594 N N . LEU A 1 72 ? -5.314 12.031 -4.624 1.00 94.56 72 LEU A N 1
ATOM 595 C CA . LEU A 1 72 ? -5.654 11.370 -5.892 1.00 94.56 72 LEU A CA 1
ATOM 596 C C . LEU A 1 72 ? -4.425 11.134 -6.782 1.00 94.56 72 LEU A C 1
ATOM 598 O O . LEU A 1 72 ? -4.300 10.087 -7.418 1.00 94.56 72 LEU A O 1
ATOM 602 N N . TYR A 1 73 ? -3.506 12.101 -6.843 1.00 92.75 73 TYR A N 1
ATOM 603 C CA . TYR A 1 73 ? -2.320 11.983 -7.691 1.00 92.75 73 TYR A CA 1
ATOM 604 C C . TYR A 1 73 ? -1.343 10.910 -7.186 1.00 92.75 73 TYR A C 1
ATOM 606 O O . TYR A 1 73 ? -0.624 10.328 -8.001 1.00 92.75 73 TYR A O 1
ATOM 614 N N . ASP A 1 74 ? -1.303 10.646 -5.876 1.00 93.06 74 ASP A N 1
ATOM 615 C CA . ASP A 1 74 ? -0.483 9.580 -5.297 1.00 93.06 74 ASP A CA 1
ATOM 616 C C . ASP A 1 74 ? -1.095 8.225 -5.654 1.00 93.06 74 ASP A C 1
ATOM 618 O O . ASP A 1 74 ? -0.413 7.374 -6.230 1.00 93.06 74 ASP A O 1
ATOM 622 N N . GLN A 1 75 ? -2.410 8.083 -5.459 1.00 95.75 75 GLN A N 1
ATOM 623 C CA . GLN A 1 75 ? -3.165 6.893 -5.851 1.00 95.75 75 GLN A CA 1
ATOM 624 C C . GLN A 1 75 ? -2.983 6.563 -7.338 1.00 95.75 75 GLN A C 1
ATOM 626 O O . GLN A 1 75 ? -2.588 5.452 -7.692 1.00 95.75 75 GLN A O 1
ATOM 631 N N . GLY A 1 76 ? -3.197 7.537 -8.226 1.00 95.38 76 GLY A N 1
ATOM 632 C CA . GLY A 1 76 ? -3.069 7.331 -9.670 1.00 95.38 76 GLY A CA 1
ATOM 633 C C . GLY A 1 76 ? -1.658 6.912 -10.092 1.00 95.38 76 GLY A C 1
ATOM 634 O O . GLY A 1 76 ? -1.490 5.998 -10.903 1.00 95.38 76 GLY A O 1
ATOM 635 N N . GLN A 1 77 ? -0.621 7.533 -9.524 1.00 95.25 77 GLN A N 1
ATOM 636 C CA . GLN A 1 77 ? 0.763 7.174 -9.840 1.00 95.25 77 GLN A CA 1
ATOM 637 C C . GLN A 1 77 ? 1.158 5.798 -9.287 1.00 95.25 77 GLN A C 1
ATOM 639 O O . GLN A 1 77 ? 1.878 5.057 -9.964 1.00 95.25 77 GLN A O 1
ATOM 644 N N . LEU A 1 78 ? 0.688 5.441 -8.088 1.00 96.06 78 LEU A N 1
ATOM 645 C CA . LEU A 1 78 ? 0.934 4.131 -7.488 1.00 96.06 78 LEU A CA 1
ATOM 646 C C . LEU A 1 78 ? 0.233 3.023 -8.273 1.00 96.06 78 LEU A C 1
ATOM 648 O O . LEU A 1 78 ? 0.898 2.050 -8.622 1.00 96.06 78 LEU A O 1
ATOM 652 N N . ALA A 1 79 ? -1.039 3.196 -8.648 1.00 97.25 79 ALA A N 1
ATOM 653 C CA . ALA A 1 79 ? -1.773 2.215 -9.453 1.00 97.25 79 ALA A CA 1
ATOM 654 C C . ALA A 1 79 ? -1.009 1.848 -10.736 1.00 97.25 79 ALA A C 1
ATOM 656 O O . ALA A 1 79 ? -0.839 0.673 -11.059 1.00 97.25 79 ALA A O 1
ATOM 657 N N . VAL A 1 80 ? -0.461 2.851 -11.433 1.00 97.06 80 VAL A N 1
ATOM 658 C CA . VAL A 1 80 ? 0.347 2.642 -12.645 1.00 97.06 80 VAL A CA 1
ATOM 659 C C . VAL A 1 80 ? 1.632 1.862 -12.353 1.00 97.06 80 VAL A C 1
ATOM 661 O O . VAL A 1 80 ? 2.017 0.988 -13.132 1.00 97.06 80 VAL A O 1
ATOM 664 N N . VAL A 1 81 ? 2.329 2.175 -11.260 1.00 97.25 81 VAL A N 1
ATOM 665 C CA . VAL A 1 81 ? 3.584 1.500 -10.893 1.00 97.25 81 VAL A CA 1
ATOM 666 C C . VAL A 1 81 ? 3.343 0.056 -10.451 1.00 97.25 81 VAL A C 1
ATOM 668 O O . VAL A 1 81 ? 4.098 -0.823 -10.868 1.00 97.25 81 VAL A O 1
ATOM 671 N N . TYR A 1 82 ? 2.291 -0.211 -9.675 1.00 98.31 82 TYR A N 1
ATOM 672 C CA . TYR A 1 82 ? 1.902 -1.567 -9.280 1.00 98.31 82 TYR A CA 1
ATOM 673 C C . TYR A 1 82 ? 1.453 -2.400 -10.488 1.00 98.31 82 TYR A C 1
ATOM 675 O O . TYR A 1 82 ? 1.935 -3.517 -10.673 1.00 98.31 82 TYR A O 1
ATOM 683 N N . ALA A 1 83 ? 0.657 -1.829 -11.398 1.00 98.25 83 ALA A N 1
ATOM 684 C CA . ALA A 1 83 ? 0.284 -2.504 -12.642 1.00 98.25 83 ALA A CA 1
ATOM 685 C C . ALA A 1 83 ? 1.513 -2.866 -13.499 1.00 98.25 83 ALA A C 1
ATOM 687 O O . ALA A 1 83 ? 1.605 -3.974 -14.029 1.00 98.25 83 ALA A O 1
ATOM 688 N N . LYS A 1 84 ? 2.507 -1.972 -13.593 1.00 97.81 84 LYS A N 1
ATOM 689 C CA . LYS A 1 84 ? 3.788 -2.272 -14.258 1.00 97.81 84 LYS A CA 1
ATOM 690 C C . LYS A 1 84 ? 4.563 -3.380 -13.550 1.00 97.81 84 LYS A C 1
ATOM 692 O O . LYS A 1 84 ? 5.124 -4.245 -14.219 1.00 97.81 84 LYS A O 1
ATOM 697 N N . ALA A 1 85 ? 4.607 -3.367 -12.218 1.00 98.25 85 ALA A N 1
ATOM 698 C CA . ALA A 1 85 ? 5.272 -4.405 -11.438 1.00 98.25 85 ALA A CA 1
ATOM 699 C C . ALA A 1 85 ? 4.658 -5.785 -11.713 1.00 98.25 85 ALA A C 1
ATOM 701 O O . ALA A 1 85 ? 5.402 -6.740 -11.945 1.00 98.25 85 ALA A O 1
ATOM 702 N N . PHE A 1 86 ? 3.327 -5.871 -11.795 1.00 98.62 86 PHE A N 1
ATOM 703 C CA . PHE A 1 86 ? 2.625 -7.081 -12.220 1.00 98.62 86 PHE A CA 1
ATOM 704 C C . PHE A 1 86 ? 3.015 -7.497 -13.642 1.00 98.62 86 PHE A C 1
ATOM 706 O O . PHE A 1 86 ? 3.486 -8.611 -13.842 1.00 98.62 86 PHE A O 1
ATOM 713 N N . GLN A 1 87 ? 2.926 -6.591 -14.622 1.00 98.25 87 GLN A N 1
ATOM 714 C CA . GLN A 1 87 ? 3.287 -6.891 -16.017 1.00 98.25 87 GLN A CA 1
ATOM 715 C C . GLN A 1 87 ? 4.725 -7.408 -16.179 1.00 98.25 87 GLN A C 1
ATOM 717 O O . GLN A 1 87 ? 5.004 -8.197 -17.079 1.00 98.25 87 GLN A O 1
ATOM 722 N N . ILE A 1 88 ? 5.647 -6.939 -15.337 1.00 97.06 88 ILE A N 1
ATOM 723 C CA . ILE A 1 88 ? 7.059 -7.326 -15.376 1.00 97.06 88 ILE A CA 1
ATOM 724 C C . ILE A 1 88 ? 7.306 -8.665 -14.674 1.00 97.06 88 ILE A C 1
ATOM 726 O O . ILE A 1 88 ? 8.091 -9.472 -15.172 1.00 97.06 88 ILE A O 1
ATOM 730 N N . SER A 1 89 ? 6.706 -8.869 -13.502 1.00 97.50 89 SER A N 1
ATOM 731 C CA . SER A 1 89 ? 7.031 -9.993 -12.614 1.00 97.50 89 SER A CA 1
ATOM 732 C C . SER A 1 89 ? 6.082 -11.185 -12.735 1.00 97.50 89 SER A C 1
ATOM 734 O O . SER A 1 89 ? 6.483 -12.298 -12.405 1.00 97.50 89 SER A O 1
ATOM 736 N N . GLY A 1 90 ? 4.847 -10.962 -13.189 1.00 98.25 90 GLY A N 1
ATOM 737 C CA . GLY A 1 90 ? 3.756 -11.938 -13.148 1.00 98.25 90 GLY A CA 1
ATOM 738 C C . GLY A 1 90 ? 3.234 -12.243 -11.738 1.00 98.25 90 GLY A C 1
ATOM 739 O O . GLY A 1 90 ? 2.482 -13.196 -11.574 1.00 98.25 90 GLY A O 1
ATOM 740 N N . ASP A 1 91 ? 3.651 -11.487 -10.719 1.00 98.44 91 ASP A N 1
ATOM 741 C CA . ASP A 1 91 ? 3.239 -11.699 -9.329 1.00 98.44 91 ASP A CA 1
ATOM 742 C C . ASP A 1 91 ? 1.908 -10.984 -9.050 1.00 98.44 91 ASP A C 1
ATOM 744 O O . ASP A 1 91 ? 1.858 -9.749 -9.003 1.00 98.44 91 ASP A O 1
ATOM 748 N N . GLU A 1 92 ? 0.842 -11.772 -8.875 1.00 98.56 92 GLU A N 1
ATOM 749 C CA . GLU A 1 92 ? -0.536 -11.305 -8.648 1.00 98.56 92 GLU A CA 1
ATOM 750 C C . GLU A 1 92 ? -0.657 -10.344 -7.462 1.00 98.56 92 GLU A C 1
ATOM 752 O O . GLU A 1 92 ? -1.491 -9.447 -7.498 1.00 98.56 92 GLU A O 1
ATOM 757 N N . PHE A 1 93 ? 0.248 -10.412 -6.478 1.00 98.44 93 PHE A N 1
ATOM 758 C CA . PHE A 1 93 ? 0.292 -9.452 -5.372 1.00 98.44 93 PHE A CA 1
ATOM 759 C C . PHE A 1 93 ? 0.256 -7.990 -5.852 1.00 98.44 93 PHE A C 1
ATOM 761 O O . PHE A 1 93 ? -0.409 -7.134 -5.263 1.00 98.44 93 PHE A O 1
ATOM 768 N N . PHE A 1 94 ? 0.977 -7.680 -6.935 1.00 98.56 94 PHE A N 1
ATOM 769 C CA . PHE A 1 94 ? 1.006 -6.323 -7.474 1.00 98.56 94 PHE A CA 1
ATOM 770 C C . PHE A 1 94 ? -0.273 -5.966 -8.243 1.00 98.56 94 PHE A C 1
ATOM 772 O O . PHE A 1 94 ? -0.647 -4.794 -8.259 1.00 98.56 94 PHE A O 1
ATOM 779 N N . ALA A 1 95 ? -0.941 -6.943 -8.864 1.00 98.56 95 ALA A N 1
ATOM 780 C CA . ALA A 1 95 ? -2.237 -6.737 -9.507 1.00 98.56 95 ALA A CA 1
ATOM 781 C C . ALA A 1 95 ? -3.322 -6.475 -8.458 1.00 98.56 95 ALA A C 1
ATOM 783 O O . ALA A 1 95 ? -4.054 -5.493 -8.581 1.00 98.56 95 ALA A O 1
ATOM 784 N N . ASP A 1 96 ? -3.346 -7.275 -7.392 1.00 98.50 96 ASP A N 1
ATOM 785 C CA . ASP A 1 96 ? -4.253 -7.111 -6.257 1.00 98.50 96 ASP A CA 1
ATOM 786 C C . ASP A 1 96 ? -4.072 -5.738 -5.604 1.00 98.50 96 ASP A C 1
ATOM 788 O O . ASP A 1 96 ? -5.043 -5.017 -5.389 1.00 98.50 96 ASP A O 1
ATOM 792 N N . THR A 1 97 ? -2.823 -5.310 -5.386 1.00 98.25 97 THR A N 1
ATOM 793 C CA . THR A 1 97 ? -2.540 -3.974 -4.831 1.00 98.25 97 THR A CA 1
ATOM 794 C C . THR A 1 97 ? -2.972 -2.848 -5.782 1.00 98.25 97 THR A C 1
ATOM 796 O O . THR A 1 97 ? -3.453 -1.805 -5.345 1.00 98.25 97 THR A O 1
ATOM 799 N N . ALA A 1 98 ? -2.827 -3.022 -7.100 1.00 98.31 98 ALA A N 1
ATOM 800 C CA . ALA A 1 98 ? -3.327 -2.036 -8.058 1.00 98.31 98 ALA A CA 1
ATOM 801 C C . ALA A 1 98 ? -4.864 -1.965 -8.049 1.00 98.31 98 ALA A C 1
ATOM 803 O O . ALA A 1 98 ? -5.425 -0.872 -8.116 1.00 98.31 98 ALA A O 1
ATOM 804 N N . ALA A 1 99 ? -5.541 -3.111 -7.951 1.00 98.50 99 ALA A N 1
ATOM 805 C CA . ALA A 1 99 ? -6.994 -3.185 -7.853 1.00 98.50 99 ALA A CA 1
ATOM 806 C C . ALA A 1 99 ? -7.511 -2.558 -6.551 1.00 98.50 99 ALA A C 1
ATOM 808 O O . ALA A 1 99 ? -8.500 -1.830 -6.591 1.00 98.50 99 ALA A O 1
ATOM 809 N N . ASP A 1 100 ? -6.812 -2.772 -5.435 1.00 98.31 100 ASP A N 1
ATOM 810 C CA . ASP A 1 100 ? -7.083 -2.136 -4.145 1.00 98.31 100 ASP A CA 1
ATOM 811 C C . ASP A 1 100 ? -7.111 -0.602 -4.260 1.00 98.31 100 ASP A C 1
ATOM 813 O O . ASP A 1 100 ? -8.113 0.045 -3.941 1.00 98.31 100 ASP A O 1
ATOM 817 N N . ILE A 1 101 ? -6.056 -0.026 -4.847 1.00 98.00 101 ILE A N 1
ATOM 818 C CA . ILE A 1 101 ? -5.951 1.417 -5.090 1.00 98.00 101 ILE A CA 1
ATOM 819 C C . ILE A 1 101 ? -7.117 1.922 -5.946 1.00 98.00 101 ILE A C 1
ATOM 821 O O . ILE A 1 101 ? -7.699 2.969 -5.654 1.00 98.00 101 ILE A O 1
ATOM 825 N N . LEU A 1 102 ? -7.445 1.205 -7.023 1.00 98.06 102 LEU A N 1
ATOM 826 C CA . LEU A 1 102 ? -8.511 1.598 -7.944 1.00 98.06 102 LEU A CA 1
ATOM 827 C C . LEU A 1 102 ? -9.897 1.478 -7.304 1.00 98.06 102 LEU A C 1
ATOM 829 O O . LEU A 1 102 ? -10.764 2.301 -7.600 1.00 98.06 102 LEU A O 1
ATOM 833 N N . LEU A 1 103 ? -10.102 0.505 -6.414 1.00 97.94 103 LEU A N 1
ATOM 834 C CA . LEU A 1 103 ? -11.348 0.356 -5.670 1.00 97.94 103 LEU A CA 1
ATOM 835 C C . LEU A 1 103 ? -11.549 1.526 -4.704 1.00 97.94 103 LEU A C 1
ATOM 837 O O . LEU A 1 103 ? -12.626 2.120 -4.711 1.00 97.94 103 LEU A O 1
ATOM 841 N N . TYR A 1 104 ? -10.506 1.923 -3.969 1.00 97.44 104 TYR A N 1
ATOM 842 C CA . TYR A 1 104 ? -10.527 3.138 -3.150 1.00 97.44 104 TYR A CA 1
ATOM 843 C C . TYR A 1 104 ? -10.846 4.384 -3.990 1.00 97.44 104 TYR A C 1
ATOM 845 O O . TYR A 1 104 ? -11.781 5.123 -3.691 1.00 97.44 104 TYR A O 1
ATOM 853 N N . VAL A 1 105 ? -10.132 4.603 -5.101 1.00 97.31 105 VAL A N 1
ATOM 854 C CA . VAL A 1 105 ? -10.365 5.784 -5.955 1.00 97.31 105 VAL A CA 1
ATOM 855 C C . VAL A 1 105 ? -11.793 5.805 -6.504 1.00 97.31 105 VAL A C 1
ATOM 857 O O . VAL A 1 105 ? -12.428 6.859 -6.533 1.00 97.31 105 VAL A O 1
ATOM 860 N N . SER A 1 106 ? -12.312 4.649 -6.925 1.00 96.38 106 SER A N 1
ATOM 861 C CA . SER A 1 106 ? -13.673 4.533 -7.448 1.00 96.38 106 SER A CA 1
ATOM 862 C C . SER A 1 106 ? -14.744 4.754 -6.381 1.00 96.38 106 SER A C 1
ATOM 864 O O . SER A 1 106 ? -15.827 5.225 -6.721 1.00 96.38 106 SER A O 1
ATOM 866 N N . ARG A 1 107 ? -14.483 4.362 -5.130 1.00 95.75 107 ARG A N 1
ATOM 867 C CA . ARG A 1 107 ? -15.452 4.435 -4.033 1.00 95.75 107 ARG A CA 1
ATOM 868 C C . ARG A 1 107 ? -15.448 5.803 -3.353 1.00 95.75 107 ARG A C 1
ATOM 870 O O . ARG A 1 107 ? -16.520 6.351 -3.126 1.00 95.75 107 ARG A O 1
ATOM 877 N N . ASP A 1 108 ? -14.267 6.336 -3.049 1.00 94.94 108 ASP A N 1
ATOM 878 C CA . ASP A 1 108 ? -14.106 7.479 -2.140 1.00 94.94 108 ASP A CA 1
ATOM 879 C C . ASP A 1 108 ? -13.665 8.764 -2.854 1.00 94.94 108 ASP A C 1
ATOM 881 O O . ASP A 1 108 ? -14.012 9.860 -2.420 1.00 94.94 108 ASP A O 1
ATOM 885 N N . LEU A 1 109 ? -12.935 8.659 -3.972 1.00 95.62 109 LEU A N 1
ATOM 886 C CA . LEU A 1 109 ? -12.415 9.823 -4.709 1.00 95.62 109 LEU A CA 1
ATOM 887 C C . LEU A 1 109 ? -13.130 10.099 -6.035 1.00 95.62 109 LEU A C 1
ATOM 889 O O . LEU A 1 109 ? -12.667 10.940 -6.803 1.00 95.62 109 LEU A O 1
ATOM 893 N N . SER A 1 110 ? -14.244 9.426 -6.318 1.00 95.88 110 SER A N 1
ATOM 894 C CA . SER A 1 110 ? -15.025 9.626 -7.544 1.00 95.88 110 SER A CA 1
ATOM 895 C C . SER A 1 110 ? -16.330 10.360 -7.258 1.00 95.88 110 SER A C 1
ATOM 897 O O . SER A 1 110 ? -17.025 10.068 -6.288 1.00 95.88 110 SER A O 1
ATOM 899 N N . ASP A 1 111 ? -16.684 11.298 -8.132 1.00 94.75 111 ASP A N 1
ATOM 900 C CA . ASP A 1 111 ? -17.941 12.035 -8.074 1.00 94.75 111 ASP A CA 1
ATOM 901 C C . ASP A 1 111 ? -18.953 11.447 -9.069 1.00 94.75 111 ASP A C 1
ATOM 903 O O . ASP A 1 111 ? -18.610 11.092 -10.199 1.00 94.75 111 ASP A O 1
ATOM 907 N N . ASN A 1 112 ? -20.231 11.396 -8.684 1.00 92.69 112 ASN A N 1
ATOM 908 C CA . ASN A 1 112 ? -21.308 10.858 -9.525 1.00 92.69 112 ASN A CA 1
ATOM 909 C C . ASN A 1 112 ? -21.502 11.616 -10.855 1.00 92.69 112 ASN A C 1
ATOM 911 O O . ASN A 1 112 ? -22.125 11.089 -11.776 1.00 92.69 112 ASN A O 1
ATOM 915 N N . SER A 1 113 ? -20.978 12.839 -10.979 1.00 95.38 113 SER A N 1
ATOM 916 C CA . SER A 1 113 ? -20.949 13.606 -12.231 1.00 95.38 113 SER A CA 1
ATOM 917 C C . SER A 1 113 ? -19.815 13.204 -13.189 1.00 95.38 113 SER A C 1
ATOM 919 O O . SER A 1 113 ? -19.733 13.743 -14.294 1.00 95.38 113 SER A O 1
ATOM 921 N N . GLY A 1 114 ? -18.958 12.251 -12.800 1.00 92.12 114 GLY A N 1
ATOM 922 C CA . GLY A 1 114 ? -17.840 11.734 -13.599 1.00 92.12 114 GLY A CA 1
ATOM 923 C C . GLY A 1 114 ? -16.491 12.410 -13.329 1.00 92.12 114 GLY A C 1
ATOM 924 O O . GLY A 1 114 ? -15.521 12.133 -14.034 1.00 92.12 114 GLY A O 1
ATOM 925 N N . GLY A 1 115 ? -16.425 13.307 -12.342 1.00 95.06 115 GLY A N 1
ATOM 926 C CA . GLY A 1 115 ? -15.180 13.907 -11.861 1.00 95.06 115 GLY A CA 1
ATOM 927 C C . GLY A 1 115 ? -14.492 13.073 -10.778 1.00 95.06 115 GLY A C 1
ATOM 928 O O . GLY A 1 115 ? -15.031 12.077 -10.306 1.00 95.06 115 GLY A O 1
ATOM 929 N N . PHE A 1 116 ? -13.313 13.526 -10.351 1.00 96.50 116 PHE A N 1
ATOM 930 C CA . PHE A 1 116 ? -12.611 12.983 -9.189 1.00 96.50 116 PHE A CA 1
ATOM 931 C C . PHE A 1 116 ? -12.321 14.092 -8.176 1.00 96.50 116 PHE A C 1
ATOM 933 O O . PHE A 1 116 ? -11.994 15.219 -8.563 1.00 96.50 116 PHE A O 1
ATOM 940 N N . TYR A 1 117 ? -12.398 13.771 -6.887 1.00 95.56 117 TYR A N 1
ATOM 941 C CA . TYR A 1 117 ? -11.915 14.637 -5.815 1.00 95.56 117 TYR A CA 1
ATOM 942 C C . TYR A 1 117 ? -10.385 14.633 -5.787 1.00 95.56 117 TYR A C 1
ATOM 944 O O . TYR A 1 117 ? -9.748 13.628 -6.089 1.00 95.56 117 TYR A O 1
ATOM 952 N N . SER A 1 118 ? -9.766 15.756 -5.417 1.00 93.06 118 SER A N 1
ATOM 953 C CA . SER A 1 118 ? -8.300 15.857 -5.401 1.00 93.06 118 SER A CA 1
ATOM 954 C C . SER A 1 118 ? -7.648 15.104 -4.241 1.00 93.06 118 SER A C 1
ATOM 956 O O . SER A 1 118 ? -6.477 14.730 -4.352 1.00 93.06 118 SER A O 1
ATOM 958 N N . ALA A 1 119 ? -8.369 14.939 -3.131 1.00 91.19 119 ALA A N 1
ATOM 959 C CA . ALA A 1 119 ? -7.850 14.394 -1.884 1.00 91.19 119 ALA A CA 1
ATOM 960 C C . ALA A 1 119 ? -8.966 14.012 -0.901 1.00 91.19 119 ALA A C 1
ATOM 962 O O . ALA A 1 119 ? -10.072 14.548 -0.979 1.00 91.19 119 ALA A O 1
ATOM 963 N N . GLU A 1 120 ? -8.607 13.167 0.059 1.00 89.06 120 GLU A N 1
ATOM 964 C CA . GLU A 1 120 ? -9.301 12.924 1.321 1.00 89.06 120 GLU A CA 1
ATOM 965 C C . GLU A 1 120 ? -8.504 13.578 2.462 1.00 89.06 120 GLU A C 1
ATOM 967 O O . GLU A 1 120 ? -7.294 13.364 2.583 1.00 89.06 120 GLU A O 1
ATOM 972 N N . ASP A 1 121 ? -9.184 14.400 3.266 1.00 85.81 121 ASP A N 1
ATOM 973 C CA . ASP A 1 121 ? -8.604 15.137 4.396 1.00 85.81 121 ASP A CA 1
ATOM 974 C C . ASP A 1 121 ? -8.254 14.194 5.561 1.00 85.81 121 ASP A C 1
ATOM 976 O O . ASP A 1 121 ? -8.988 13.249 5.846 1.00 85.81 121 ASP A O 1
ATOM 980 N N . ALA A 1 122 ? -7.149 14.468 6.258 1.00 80.12 122 ALA A N 1
ATOM 981 C CA . ALA A 1 122 ? -6.720 13.679 7.412 1.00 80.12 122 ALA A CA 1
ATOM 982 C C . ALA A 1 122 ? -7.608 13.924 8.645 1.00 80.12 122 ALA A C 1
ATOM 984 O O . ALA A 1 122 ? -7.761 13.040 9.492 1.00 80.12 122 ALA A O 1
ATOM 985 N N . ASP A 1 123 ? -8.191 15.120 8.761 1.00 79.50 123 ASP A N 1
ATOM 986 C CA . ASP A 1 123 ? -8.983 15.522 9.919 1.00 79.50 123 ASP A CA 1
ATOM 987 C C . ASP A 1 123 ? -10.397 14.914 9.888 1.00 79.50 123 ASP A C 1
ATOM 989 O O . ASP A 1 123 ? -11.257 15.273 9.073 1.00 79.50 123 ASP A O 1
ATOM 993 N N . SER A 1 124 ? -10.680 14.049 10.864 1.00 78.56 124 SER A N 1
ATOM 994 C CA . SER A 1 124 ? -11.961 13.351 11.024 1.00 78.56 124 SER A CA 1
ATOM 995 C C . SER A 1 124 ? -12.536 13.504 12.435 1.00 78.56 124 SER A C 1
ATOM 997 O O . SER A 1 124 ? -11.838 13.818 13.399 1.00 78.56 124 SER A O 1
ATOM 999 N N . TYR A 1 125 ? -13.854 13.349 12.568 1.00 78.81 125 TYR A N 1
ATOM 1000 C CA . TYR A 1 125 ? -14.522 13.363 13.870 1.00 78.81 125 TYR A CA 1
ATOM 1001 C C . TYR A 1 125 ? -14.456 11.968 14.492 1.00 78.81 125 TYR A C 1
ATOM 1003 O O . TYR A 1 125 ? -14.964 11.023 13.899 1.00 78.81 125 TYR A O 1
ATOM 1011 N N . ALA A 1 126 ? -13.894 11.840 15.697 1.00 76.38 126 ALA A N 1
ATOM 1012 C CA . ALA A 1 126 ? -13.786 10.545 16.383 1.00 76.38 1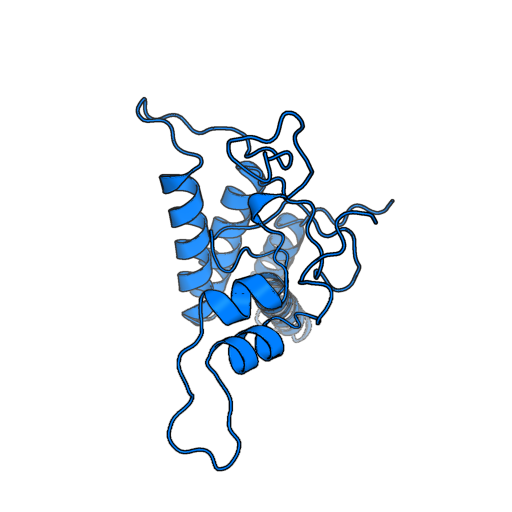26 ALA A CA 1
ATOM 1013 C C . ALA A 1 126 ? -15.151 9.878 16.626 1.00 76.38 126 ALA A C 1
ATOM 1015 O O . ALA A 1 126 ? -15.282 8.661 16.572 1.00 76.38 126 ALA A O 1
ATOM 1016 N N . THR A 1 127 ? -16.190 10.678 16.876 1.00 77.75 127 THR A N 1
ATOM 1017 C CA . THR A 1 127 ? -17.568 10.205 17.026 1.00 77.75 127 THR A CA 1
ATOM 1018 C C . THR A 1 127 ? -18.540 11.191 16.385 1.00 77.75 127 THR A C 1
ATOM 1020 O O . THR A 1 127 ? -18.218 12.364 16.198 1.00 77.75 127 THR A O 1
ATOM 1023 N N . VAL A 1 128 ? -19.776 10.752 16.133 1.00 77.44 128 VAL A N 1
ATOM 1024 C CA . VAL A 1 128 ? -20.869 11.607 15.618 1.00 77.44 128 VAL A CA 1
ATOM 1025 C C . VAL A 1 128 ? -21.153 12.812 16.533 1.00 77.44 128 VAL A C 1
ATOM 1027 O O . VAL A 1 128 ? -21.692 13.819 16.089 1.00 77.44 128 VAL A O 1
ATOM 1030 N N . GLN A 1 129 ? -20.792 12.714 17.814 1.00 82.81 129 GLN A N 1
ATOM 1031 C CA . GLN A 1 129 ? -21.003 13.751 18.828 1.00 82.81 129 GLN A CA 1
ATOM 1032 C C . GLN A 1 129 ? -19.776 14.653 19.023 1.00 82.81 129 GLN A C 1
ATOM 1034 O O . GLN A 1 129 ? -19.833 15.604 19.801 1.00 82.81 129 GLN A O 1
ATOM 1039 N N . SER A 1 130 ? -18.654 14.361 18.362 1.00 83.50 130 SER A N 1
ATOM 1040 C CA . SER A 1 130 ? -17.424 15.129 18.525 1.00 83.50 130 SER A CA 1
ATOM 1041 C C . SER A 1 130 ? -17.572 16.524 17.916 1.00 83.50 130 SER A C 1
ATOM 1043 O O . SER A 1 130 ? -17.897 16.676 16.745 1.00 83.50 130 SER A O 1
ATOM 1045 N N . GLU A 1 131 ? -17.265 17.562 18.694 1.00 83.88 131 GLU A N 1
ATOM 1046 C CA . GLU A 1 131 ? -17.308 18.957 18.222 1.00 83.88 131 GLU A CA 1
ATOM 1047 C C . GLU A 1 131 ? -16.016 19.391 17.512 1.00 83.88 131 GLU A C 1
ATOM 1049 O O . GLU A 1 131 ? -15.981 20.411 16.822 1.00 83.88 131 GLU A O 1
ATOM 1054 N N . LYS A 1 132 ? -14.935 18.621 17.677 1.00 82.31 132 LYS A N 1
ATOM 1055 C CA . LYS A 1 132 ? -13.618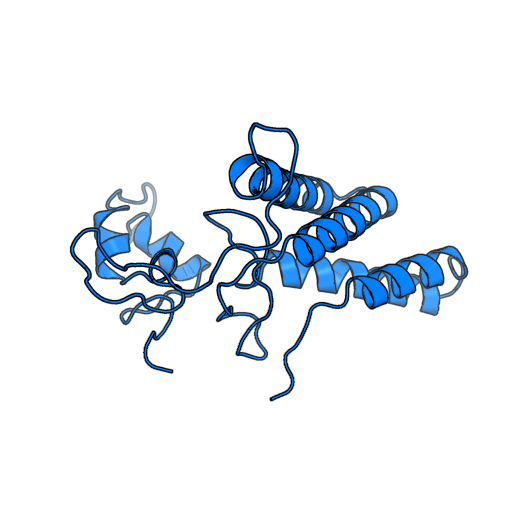 18.894 17.095 1.00 82.31 132 LYS A CA 1
ATOM 1056 C C . LYS A 1 132 ? -13.147 17.708 16.271 1.00 82.31 132 LYS A C 1
ATOM 1058 O O . LYS A 1 132 ? -13.292 16.563 16.699 1.00 82.31 132 LYS A O 1
ATOM 1063 N N . LYS A 1 133 ? -12.565 18.015 15.114 1.00 78.94 133 LYS A N 1
ATOM 1064 C CA . LYS A 1 133 ? -11.838 17.041 14.308 1.00 78.94 133 LYS A CA 1
ATOM 1065 C C . LYS A 1 133 ? -10.471 16.754 14.926 1.00 78.94 133 LYS A C 1
ATOM 1067 O O . LYS A 1 133 ? -9.914 17.601 15.629 1.00 78.94 133 LYS A O 1
ATOM 1072 N N . GLN A 1 134 ? -9.973 15.555 14.672 1.00 77.38 134 GLN A N 1
ATOM 1073 C CA . GLN A 1 134 ? -8.643 15.089 15.034 1.00 77.38 134 GLN A CA 1
ATOM 1074 C C . GLN A 1 134 ? -8.031 14.396 13.815 1.00 77.38 134 GLN A C 1
ATOM 1076 O O . GLN A 1 134 ? -8.747 13.754 13.041 1.00 77.38 134 GLN A O 1
ATOM 1081 N N . GLU A 1 135 ? -6.717 14.508 13.661 1.00 75.94 135 GLU A N 1
ATOM 1082 C CA . GLU A 1 135 ? -5.995 13.844 12.581 1.00 75.94 135 GLU A CA 1
ATOM 1083 C C . GLU A 1 135 ? -6.140 12.320 12.719 1.00 75.94 135 GLU A C 1
ATOM 1085 O O . GLU A 1 135 ? -5.822 11.744 13.761 1.00 75.94 135 GLU A O 1
ATOM 1090 N N . GLY A 1 136 ? -6.655 11.661 11.680 1.00 73.94 136 GLY A N 1
ATOM 1091 C CA . GLY A 1 136 ? -6.731 10.204 11.607 1.00 73.94 136 GLY A CA 1
ATOM 1092 C C . GLY A 1 136 ? -7.739 9.538 12.536 1.00 73.94 136 GLY A C 1
ATOM 1093 O O . GLY A 1 136 ? -7.616 8.340 12.765 1.00 73.94 136 GLY A O 1
ATOM 1094 N N . ALA A 1 137 ? -8.726 10.256 13.075 1.00 78.19 137 ALA A N 1
ATOM 1095 C CA . ALA A 1 137 ? -9.656 9.719 14.072 1.00 78.19 137 ALA A CA 1
ATOM 1096 C C . ALA A 1 137 ? -10.365 8.412 13.649 1.00 78.19 137 ALA A C 1
ATOM 1098 O O . ALA A 1 137 ? -10.610 7.558 14.494 1.00 78.19 137 ALA A O 1
ATOM 1099 N N . PHE A 1 138 ? -10.652 8.215 12.357 1.00 79.56 138 PHE A N 1
ATOM 1100 C CA . PHE A 1 138 ? -11.225 6.958 11.844 1.00 79.56 138 PHE A CA 1
ATOM 1101 C C . PHE A 1 138 ? -10.246 5.775 11.788 1.00 79.56 138 PHE A C 1
ATOM 1103 O O . PHE A 1 138 ? -10.673 4.635 11.628 1.00 79.56 138 PHE A O 1
ATOM 1110 N N . CYS A 1 139 ? -8.950 6.044 11.907 1.00 77.69 139 CYS A N 1
ATOM 1111 C CA . CYS A 1 139 ? -7.865 5.079 11.756 1.00 77.69 139 CYS A CA 1
ATOM 1112 C C . CYS A 1 139 ? -7.152 4.771 13.085 1.00 77.69 139 CYS A C 1
ATOM 1114 O O . CYS A 1 139 ? -6.124 4.091 13.091 1.00 77.69 139 CYS A O 1
ATOM 1116 N N . VAL A 1 140 ? -7.653 5.296 14.209 1.00 83.94 140 VAL A N 1
ATOM 1117 C CA . VAL A 1 140 ? -7.106 5.057 15.550 1.00 83.94 140 VAL A CA 1
ATOM 1118 C C . VAL A 1 140 ? -8.066 4.170 16.329 1.00 83.94 140 VAL A C 1
ATOM 1120 O O . VAL A 1 140 ? -9.251 4.470 16.437 1.00 83.94 140 VAL A O 1
ATOM 1123 N N . TRP A 1 141 ? -7.533 3.094 16.902 1.00 86.12 141 TRP A N 1
ATOM 1124 C CA . TRP A 1 141 ? -8.287 2.118 17.679 1.00 86.12 141 TRP A CA 1
ATOM 1125 C C . TRP A 1 141 ? -7.560 1.778 18.972 1.00 86.12 141 TRP A C 1
ATOM 1127 O O . TRP A 1 141 ? -6.330 1.668 19.025 1.00 86.12 141 TRP A O 1
ATOM 1137 N N . THR A 1 142 ? -8.342 1.551 20.017 1.00 89.25 142 THR A N 1
ATOM 1138 C CA . THR A 1 142 ? -7.879 1.002 21.288 1.00 89.25 142 THR A CA 1
ATOM 1139 C C . THR A 1 142 ? -7.901 -0.523 21.253 1.00 89.25 142 THR A C 1
ATOM 1141 O O . THR A 1 142 ? -8.716 -1.142 20.565 1.00 89.25 142 THR A O 1
ATOM 1144 N N . ALA A 1 143 ? -7.012 -1.160 22.019 1.00 90.50 143 ALA A N 1
ATOM 1145 C CA . ALA A 1 143 ? -6.980 -2.622 22.109 1.00 90.50 143 ALA A CA 1
ATOM 1146 C C . ALA A 1 143 ? -8.323 -3.196 22.586 1.00 90.50 143 ALA A C 1
ATOM 1148 O O . ALA A 1 143 ? -8.738 -4.270 22.158 1.00 90.50 143 ALA A O 1
ATOM 1149 N N . GLU A 1 144 ? -9.011 -2.459 23.457 1.00 91.88 144 GLU A N 1
ATOM 1150 C CA . GLU A 1 144 ? -10.316 -2.840 23.980 1.00 91.88 144 GLU A CA 1
ATOM 1151 C C . GLU A 1 144 ? -11.395 -2.862 22.890 1.00 91.88 144 GLU A C 1
ATOM 1153 O O . GLU A 1 144 ? -12.124 -3.845 22.787 1.00 91.88 144 GLU A O 1
ATOM 1158 N N . GLU A 1 145 ? -11.456 -1.848 22.022 1.00 91.12 145 GLU A N 1
ATOM 1159 C CA . GLU A 1 145 ? -12.402 -1.826 20.895 1.00 91.12 145 GLU A CA 1
ATOM 1160 C C . GLU A 1 145 ? -12.198 -3.028 19.969 1.00 91.12 145 GLU A C 1
ATOM 1162 O O . GLU A 1 145 ? -13.161 -3.696 19.594 1.00 91.12 145 GLU A O 1
ATOM 1167 N N . ILE A 1 146 ? -10.946 -3.366 19.652 1.00 92.94 146 ILE A N 1
ATOM 1168 C CA . ILE A 1 146 ? -10.639 -4.517 18.795 1.00 92.94 146 ILE A CA 1
ATOM 1169 C C . ILE A 1 146 ? -11.055 -5.836 19.455 1.00 92.94 146 ILE A C 1
ATOM 1171 O O . ILE A 1 146 ? -11.644 -6.690 18.793 1.00 92.94 146 ILE A O 1
ATOM 1175 N N . ARG A 1 147 ? -10.815 -6.005 20.761 1.00 94.19 147 ARG A N 1
ATOM 1176 C CA . ARG A 1 147 ? -11.269 -7.194 21.507 1.00 94.19 147 ARG A CA 1
ATOM 1177 C C . ARG A 1 147 ? -12.786 -7.327 21.531 1.00 94.19 147 ARG A C 1
ATOM 1179 O O . ARG A 1 147 ? -13.293 -8.441 21.433 1.00 94.19 147 ARG A O 1
ATOM 1186 N N . GLN A 1 148 ? -13.499 -6.210 21.650 1.00 94.88 148 GLN A N 1
ATOM 1187 C CA . GLN A 1 148 ? -14.960 -6.193 21.638 1.00 94.88 148 GLN A CA 1
ATOM 1188 C C . GLN A 1 148 ? -15.533 -6.517 20.253 1.00 94.88 148 GLN A C 1
ATOM 1190 O O . GLN A 1 148 ? -16.547 -7.207 20.167 1.00 94.88 148 GLN A O 1
ATOM 1195 N N . LEU A 1 149 ? -14.888 -6.048 19.181 1.00 94.12 149 LEU A N 1
ATOM 1196 C CA . LEU A 1 149 ? -15.318 -6.286 17.799 1.00 94.12 149 LEU A CA 1
ATOM 1197 C C . LEU A 1 149 ? -14.952 -7.683 17.279 1.00 94.12 149 LEU A C 1
ATOM 1199 O O . LEU A 1 149 ? -15.659 -8.208 16.422 1.00 94.12 149 LEU A O 1
ATOM 1203 N N . LEU A 1 150 ? -13.877 -8.291 17.794 1.00 94.31 150 LEU A N 1
ATOM 1204 C CA . LEU A 1 150 ? -13.371 -9.606 17.375 1.00 94.31 150 LEU A CA 1
ATOM 1205 C C . LEU A 1 150 ? -13.299 -10.607 18.553 1.00 94.31 150 LEU A C 1
ATOM 1207 O O . LEU A 1 150 ? -12.211 -11.114 18.861 1.00 94.31 150 LEU A O 1
ATOM 1211 N N . PRO A 1 151 ? -14.430 -10.915 19.224 1.00 95.62 151 PRO A N 1
ATOM 1212 C CA . PRO A 1 151 ? -14.450 -11.715 20.452 1.00 95.62 151 PRO A CA 1
ATOM 1213 C C . PRO A 1 151 ? -14.319 -13.226 20.209 1.00 95.62 151 PRO A C 1
ATOM 1215 O O . PRO A 1 151 ? -14.186 -13.993 21.166 1.00 95.62 151 PRO A O 1
ATOM 1218 N N . ASP A 1 152 ? -14.400 -13.666 18.952 1.00 96.56 152 ASP A N 1
ATOM 1219 C CA . ASP A 1 152 ? -14.487 -15.081 18.607 1.00 96.56 152 ASP A CA 1
ATOM 1220 C C . ASP A 1 152 ? -13.218 -15.844 19.024 1.00 96.56 152 ASP A C 1
ATOM 1222 O O . ASP A 1 152 ? -12.103 -15.373 18.780 1.00 96.56 152 ASP A O 1
ATOM 1226 N N . PRO A 1 153 ? -13.345 -17.027 19.650 1.00 94.81 153 PRO A N 1
ATOM 1227 C CA . PRO A 1 153 ? -12.198 -17.835 20.038 1.00 94.81 153 PRO A CA 1
ATOM 1228 C C . PRO A 1 153 ? -11.517 -18.475 18.823 1.00 94.81 153 PRO A C 1
ATOM 1230 O O . PRO A 1 153 ? -12.166 -18.871 17.858 1.00 94.81 153 PRO A O 1
ATOM 1233 N N . ILE A 1 154 ? -10.201 -18.663 18.909 1.00 93.12 154 ILE A N 1
ATOM 1234 C CA . ILE A 1 154 ? -9.460 -19.483 17.949 1.00 93.12 154 ILE A CA 1
ATOM 1235 C C . ILE A 1 154 ? -9.588 -20.952 18.355 1.00 93.12 154 ILE A C 1
ATOM 1237 O O . ILE A 1 154 ? -9.088 -21.377 19.399 1.00 93.12 154 ILE A O 1
ATOM 1241 N N . GLU A 1 155 ? -10.260 -21.742 17.523 1.00 91.62 155 GLU A N 1
ATOM 1242 C CA . GLU A 1 155 ? -10.385 -23.183 17.730 1.00 91.62 155 GLU A CA 1
ATOM 1243 C C . GLU A 1 155 ? -9.070 -23.926 17.424 1.00 91.62 155 GLU A C 1
ATOM 1245 O O . GLU A 1 155 ? -8.247 -23.495 16.618 1.00 91.62 155 GLU A O 1
ATOM 1250 N N . GLY A 1 156 ? -8.865 -25.081 18.064 1.00 88.00 156 GLY A N 1
ATOM 1251 C CA . GLY A 1 156 ? -7.746 -25.981 17.748 1.00 88.00 156 GLY A CA 1
ATOM 1252 C C . GLY A 1 156 ? -6.401 -25.648 18.408 1.00 88.00 156 GLY A C 1
ATOM 1253 O O . GLY A 1 156 ? -5.420 -26.349 18.159 1.00 88.00 156 GLY A O 1
ATOM 1254 N N . ILE A 1 157 ? -6.341 -24.645 19.288 1.00 88.81 157 ILE A N 1
ATOM 1255 C CA . ILE A 1 157 ? -5.139 -24.295 20.062 1.00 88.81 157 ILE A CA 1
ATOM 1256 C C . ILE A 1 157 ? -5.337 -24.547 21.566 1.00 88.81 157 ILE A C 1
ATOM 1258 O O . ILE A 1 157 ? -6.447 -24.493 22.090 1.00 88.81 157 ILE A O 1
ATOM 1262 N N . LYS A 1 158 ? -4.246 -24.864 22.279 1.00 83.69 158 LYS A N 1
ATOM 1263 C CA . LYS A 1 158 ? -4.288 -25.157 23.729 1.00 83.69 158 LYS A CA 1
ATOM 1264 C C . LYS A 1 158 ? -4.496 -23.908 24.587 1.00 83.69 158 LYS A C 1
ATOM 1266 O O . LYS A 1 158 ? -5.036 -24.000 25.686 1.00 83.69 158 LYS A O 1
ATOM 1271 N N . GLU A 1 159 ? -4.011 -22.769 24.112 1.00 86.94 159 GLU A N 1
ATOM 1272 C CA . GLU A 1 159 ? -4.155 -21.484 24.787 1.00 86.94 159 GLU A CA 1
ATOM 1273 C C . GLU A 1 159 ? -5.503 -20.864 24.436 1.00 86.94 159 GLU A C 1
ATOM 1275 O O . GLU A 1 159 ? -5.938 -20.926 23.290 1.00 86.94 159 GLU A O 1
ATOM 1280 N N . LYS A 1 160 ? -6.159 -20.226 25.407 1.00 87.00 160 LYS A N 1
ATOM 12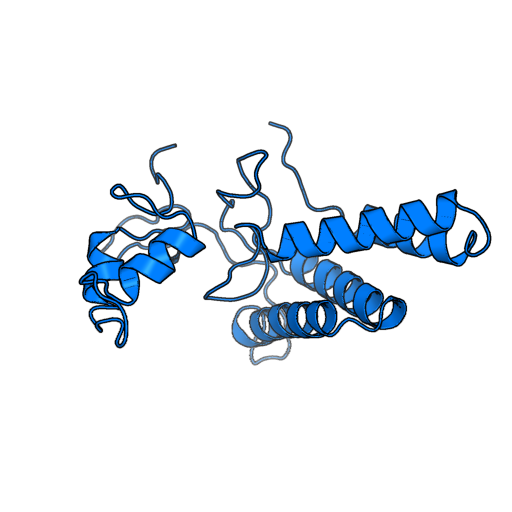81 C CA . LYS A 1 160 ? -7.345 -19.418 25.116 1.00 87.00 160 LYS A CA 1
ATOM 1282 C C . LYS A 1 160 ? -6.895 -18.135 24.417 1.00 87.00 160 LYS A C 1
ATOM 1284 O O . LYS A 1 160 ? -6.431 -17.220 25.092 1.00 87.00 160 LYS A O 1
ATOM 1289 N N . LYS A 1 161 ? -7.012 -18.097 23.089 1.00 93.00 161 LYS A N 1
ATOM 1290 C CA . LYS A 1 161 ? -6.855 -16.885 22.274 1.00 93.00 161 LYS A CA 1
ATOM 1291 C C . LYS A 1 161 ? -8.143 -16.588 21.526 1.00 93.00 161 LYS A C 1
ATOM 1293 O O . LYS A 1 161 ? -8.900 -17.507 21.211 1.00 93.00 161 LYS A O 1
ATOM 1298 N N . ILE A 1 162 ? -8.351 -15.315 21.230 1.00 94.81 162 ILE A N 1
ATOM 1299 C CA . ILE A 1 162 ? -9.437 -14.820 20.384 1.00 94.81 162 ILE A CA 1
ATOM 1300 C C . ILE A 1 162 ? -8.877 -14.233 19.086 1.00 94.81 162 ILE A C 1
ATOM 1302 O O . ILE A 1 162 ? -7.676 -13.978 18.975 1.00 94.81 162 ILE A O 1
ATOM 1306 N N . VAL A 1 163 ? -9.739 -14.011 18.096 1.00 94.75 163 VAL A N 1
ATOM 1307 C CA . VAL A 1 163 ? -9.366 -13.423 16.799 1.00 94.75 163 VAL A CA 1
ATOM 1308 C C . VAL A 1 163 ? -8.657 -12.078 16.980 1.00 94.75 163 VAL A C 1
ATOM 1310 O O . VAL A 1 163 ? -7.659 -11.824 16.301 1.00 94.75 163 VAL A O 1
ATOM 1313 N N . ALA A 1 164 ? -9.084 -11.265 17.954 1.00 94.00 164 ALA A N 1
ATOM 1314 C CA . ALA A 1 164 ? -8.406 -10.017 18.298 1.00 94.00 164 ALA A CA 1
ATOM 1315 C C . ALA A 1 164 ? -6.912 -10.204 18.619 1.00 94.00 164 ALA A C 1
ATOM 1317 O O . ALA A 1 164 ? -6.103 -9.388 18.193 1.00 94.00 164 ALA A O 1
ATOM 1318 N N . ASP A 1 165 ? -6.511 -11.286 19.300 1.00 92.75 165 ASP A N 1
ATOM 1319 C CA . ASP A 1 165 ? -5.100 -11.516 19.646 1.00 92.75 165 ASP A CA 1
ATOM 1320 C C . ASP A 1 165 ? -4.231 -11.698 18.393 1.00 92.75 165 ASP A C 1
ATOM 1322 O O . ASP A 1 165 ? -3.095 -11.223 18.335 1.00 92.75 165 ASP A O 1
ATOM 1326 N N . VAL A 1 166 ? -4.768 -12.385 17.379 1.00 92.06 166 VAL A N 1
ATOM 1327 C CA . VAL A 1 166 ? -4.083 -12.607 16.099 1.00 92.06 166 VAL A CA 1
ATOM 1328 C C . VAL A 1 166 ? -4.000 -11.301 15.318 1.00 92.06 166 VAL A C 1
ATOM 1330 O O . VAL A 1 166 ? -2.924 -10.956 14.829 1.00 92.06 166 VAL A O 1
ATOM 1333 N N . PHE A 1 167 ? -5.107 -10.557 15.245 1.00 90.69 167 PHE A N 1
ATOM 1334 C CA . PHE A 1 167 ? -5.161 -9.252 14.590 1.00 90.69 167 PHE A CA 1
ATOM 1335 C C . PHE A 1 167 ? -4.147 -8.280 15.206 1.00 90.69 167 PHE A C 1
ATOM 1337 O O . PHE A 1 167 ? -3.307 -7.719 14.502 1.00 90.69 167 PHE A O 1
ATOM 1344 N N . MET A 1 168 ? -4.176 -8.138 16.534 1.00 90.75 168 MET A N 1
ATOM 1345 C CA . MET A 1 168 ? -3.281 -7.249 17.268 1.00 90.75 168 MET A CA 1
ATOM 1346 C C . MET A 1 168 ? -1.814 -7.625 17.052 1.00 90.75 168 MET A C 1
ATOM 1348 O O . MET A 1 168 ? -0.982 -6.748 16.832 1.00 90.75 168 MET A O 1
ATOM 1352 N N . HIS A 1 169 ? -1.489 -8.922 17.061 1.00 89.25 169 HIS A N 1
ATOM 1353 C CA . HIS A 1 169 ? -0.130 -9.382 16.791 1.00 89.25 169 HIS A CA 1
ATOM 1354 C C . HIS A 1 169 ? 0.316 -9.077 15.355 1.00 89.25 169 HIS A C 1
ATOM 1356 O O . HIS A 1 169 ? 1.422 -8.578 15.156 1.00 89.25 169 HIS A O 1
ATOM 1362 N N . HIS A 1 170 ? -0.538 -9.357 14.367 1.00 86.00 170 HIS A N 1
ATOM 1363 C CA . HIS A 1 170 ? -0.222 -9.173 12.951 1.00 86.00 170 HIS A CA 1
ATOM 1364 C C . HIS A 1 170 ? 0.039 -7.703 12.605 1.00 86.00 170 HIS A C 1
ATOM 1366 O O . HIS A 1 170 ? 1.045 -7.390 11.972 1.00 86.00 170 HIS A O 1
ATOM 1372 N N . TYR A 1 171 ? -0.826 -6.801 13.074 1.00 81.88 171 TYR A N 1
ATOM 1373 C CA . TYR A 1 171 ? -0.721 -5.364 12.803 1.00 81.88 171 TYR A CA 1
ATOM 1374 C C . TYR A 1 171 ? 0.143 -4.603 13.824 1.00 81.88 171 TYR A C 1
ATOM 1376 O O . TYR A 1 171 ? 0.274 -3.383 13.744 1.00 81.88 171 TYR A O 1
ATOM 1384 N N . GLY A 1 172 ? 0.766 -5.304 14.778 1.00 84.00 172 GLY A N 1
ATOM 1385 C CA . GLY A 1 172 ? 1.657 -4.700 15.773 1.00 84.00 172 GLY A CA 1
ATOM 1386 C C . GLY A 1 172 ? 0.955 -3.753 16.752 1.00 84.00 172 GLY A C 1
ATOM 1387 O O . GLY A 1 172 ? 1.592 -2.845 17.289 1.00 84.00 172 GLY A O 1
ATOM 1388 N N . MET A 1 173 ? -0.342 -3.957 16.979 1.00 85.75 173 MET A N 1
ATOM 1389 C CA . MET A 1 173 ? -1.144 -3.159 17.896 1.00 85.75 173 MET A CA 1
ATOM 1390 C C . MET A 1 173 ? -0.690 -3.372 19.341 1.00 85.75 173 MET A C 1
ATOM 1392 O O . MET A 1 173 ? -0.440 -4.500 19.775 1.00 85.75 173 MET A O 1
ATOM 1396 N N . LYS A 1 174 ? -0.609 -2.282 20.104 1.00 86.94 174 LYS A N 1
ATOM 1397 C CA . LYS A 1 174 ? -0.245 -2.311 21.520 1.00 86.94 174 LYS A CA 1
ATOM 1398 C C . LYS A 1 174 ? -1.483 -2.193 22.399 1.00 86.94 174 LYS A C 1
ATOM 1400 O O . LYS A 1 174 ? -2.561 -1.833 21.937 1.00 86.94 174 LYS A O 1
ATOM 1405 N N . GLU A 1 175 ? -1.312 -2.454 23.691 1.00 86.81 175 GLU A N 1
ATOM 1406 C CA . GLU A 1 175 ? -2.387 -2.290 24.678 1.00 86.81 175 GLU A CA 1
ATOM 1407 C C . GLU A 1 175 ? -2.895 -0.843 24.774 1.00 86.81 175 GLU A C 1
ATOM 1409 O O . GLU A 1 175 ? -4.066 -0.625 25.065 1.00 86.81 175 GLU A O 1
ATOM 1414 N N . ASP A 1 176 ? -2.039 0.145 24.493 1.00 84.50 176 ASP A N 1
ATOM 1415 C CA . ASP A 1 176 ? -2.398 1.566 24.439 1.00 84.50 176 ASP A CA 1
ATOM 1416 C C . ASP A 1 176 ? -2.989 2.008 23.086 1.00 84.50 176 ASP A C 1
ATOM 1418 O O . ASP A 1 176 ? -3.324 3.181 22.932 1.00 84.50 176 ASP A O 1
ATOM 1422 N N . GLY A 1 177 ? -3.164 1.086 22.131 1.00 83.81 177 GLY A N 1
ATOM 1423 C CA . GLY A 1 177 ? -3.740 1.341 20.808 1.00 83.81 177 GLY A CA 1
ATOM 1424 C C . GLY A 1 177 ? -2.773 1.089 19.649 1.00 83.81 177 GLY A C 1
ATOM 1425 O O . GLY A 1 177 ? -1.643 0.625 19.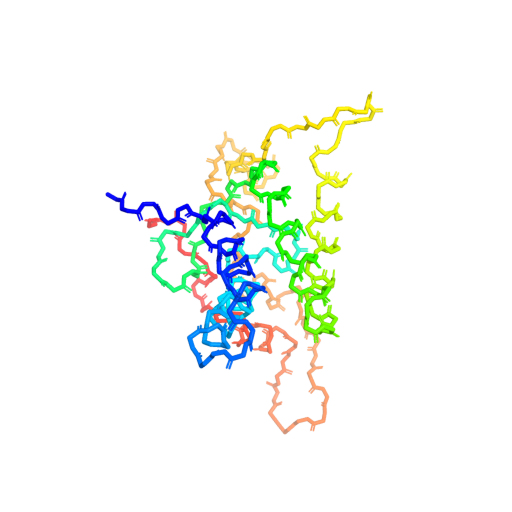828 1.00 83.81 177 GLY A O 1
ATOM 1426 N N . ASN A 1 178 ? -3.234 1.360 18.426 1.00 81.75 178 ASN A N 1
ATOM 1427 C CA . ASN A 1 178 ? -2.433 1.198 17.205 1.00 81.75 178 ASN A CA 1
ATOM 1428 C C . ASN A 1 178 ? -1.541 2.416 16.902 1.00 81.75 178 ASN A C 1
ATOM 1430 O O . ASN A 1 178 ? -0.408 2.255 16.455 1.00 81.75 178 ASN A O 1
ATOM 1434 N N . VAL A 1 179 ? -2.018 3.629 17.178 1.00 75.81 179 VAL A N 1
ATOM 1435 C CA . VAL A 1 179 ? -1.286 4.887 16.980 1.00 75.81 179 VAL A CA 1
ATOM 1436 C C . VAL A 1 179 ? -1.465 5.748 18.223 1.00 75.81 179 VAL A C 1
ATOM 1438 O O . VAL A 1 179 ? -2.530 5.747 18.831 1.00 75.81 179 VAL A O 1
ATOM 1441 N N . ASN A 1 180 ? -0.424 6.482 18.623 1.00 66.06 180 ASN A N 1
ATOM 1442 C CA . ASN A 1 180 ? -0.554 7.466 19.693 1.00 66.06 180 ASN A CA 1
ATOM 1443 C C . ASN A 1 180 ? -1.051 8.792 19.087 1.00 66.06 180 ASN A C 1
ATOM 1445 O O . ASN A 1 180 ? -0.258 9.448 18.413 1.00 66.06 180 ASN A O 1
ATOM 1449 N N . PRO A 1 181 ? -2.305 9.215 19.337 1.00 51.09 181 PRO A N 1
ATOM 1450 C CA . PRO A 1 181 ? -2.882 10.414 18.722 1.00 51.09 181 PRO A CA 1
ATOM 1451 C C . PRO A 1 181 ? -2.295 11.734 19.261 1.00 51.09 181 PRO A C 1
ATOM 1453 O O . PRO A 1 181 ? -2.687 12.807 18.818 1.00 51.09 181 PRO A O 1
ATOM 1456 N N . MET A 1 182 ? -1.388 11.679 20.246 1.00 44.69 182 MET A N 1
ATOM 1457 C CA . MET A 1 182 ? -0.801 12.842 20.928 1.00 44.69 182 MET A CA 1
ATOM 1458 C C . MET A 1 182 ? 0.676 13.085 20.563 1.00 44.69 182 MET A C 1
ATOM 1460 O O . MET A 1 182 ? 1.365 13.800 21.297 1.00 44.69 182 MET A O 1
ATOM 1464 N N . LYS A 1 183 ? 1.195 12.467 19.495 1.00 48.94 183 LYS A N 1
ATOM 1465 C CA . LYS A 1 183 ? 2.596 12.604 19.066 1.00 48.94 183 LYS A CA 1
ATOM 1466 C C . LYS A 1 183 ? 2.756 13.272 17.715 1.00 48.94 183 LYS A C 1
ATOM 1468 O O . LYS A 1 183 ? 2.026 12.877 16.790 1.00 48.94 183 LYS A O 1
#